Protein AF-A0A9D2K5J4-F1 (afdb_monomer)

Secondary structure (DSSP, 8-state):
--HHHHHHHHHHHHHHHHHHHTT--HHHHHHHHT--HHHHHHHHTTS---HHHHHHHHHHHT--TTGGGS------

Solvent-accessible surface area (backbone atoms only — not comparable to full-atom values): 4484 Å² total; per-residue (Å²): 129,60,68,70,61,52,30,53,52,33,28,17,53,46,54,46,46,54,37,56,78,67,72,44,53,62,66,54,48,17,73,75,68,74,45,57,51,70,55,54,49,20,51,51,50,94,48,86,73,64,70,69,58,55,54,49,51,22,59,74,71,72,44,61,76,74,55,44,46,44,80,80,81,78,81,123

Foldseek 3Di:
DDLVVLLLLLLLVLLVVLCVVVVHDLVRVCVQQVDDSVQSCCSNDVHDHDVVVLVSSCVVSVHDSVCSSPHDPPPD

Nearest PDB structures (foldseek):
  2cro-assembly1_A  TM=8.292E-01  e=1.581E-02  Phage 434
  1r69-assembly1_A  TM=8.474E-01  e=4.142E-02  Phage 434
  4pu8-assembly1_B  TM=8.477E-01  e=3.914E-02  Shewanella oneidensis MR-1
  1per-assembly1_L  TM=8.458E-01  e=7.725E-02  Phage 434
  1pra-assembly1_A  TM=7.490E-01  e=6.897E-02  Phage 434

Structure (mmCIF, N/CA/C/O backbone):
data_AF-A0A9D2K5J4-F1
#
_entry.id   AF-A0A9D2K5J4-F1
#
loop_
_atom_site.group_PDB
_atom_site.id
_atom_site.type_symbol
_atom_site.label_atom_id
_atom_site.label_alt_id
_atom_site.label_comp_id
_atom_site.label_asym_id
_atom_site.label_entity_id
_atom_site.label_seq_id
_atom_site.pdbx_PDB_ins_code
_atom_site.Cartn_x
_atom_site.Cartn_y
_atom_site.Cartn_z
_atom_site.occupancy
_atom_site.B_iso_or_equiv
_atom_site.auth_seq_id
_atom_site.auth_comp_id
_atom_site.auth_asym_id
_atom_site.auth_atom_id
_atom_site.pdbx_PDB_model_num
ATOM 1 N N . MET A 1 1 ? 20.647 3.233 -11.226 1.00 63.03 1 MET A N 1
ATOM 2 C CA . MET A 1 1 ? 19.798 2.280 -10.473 1.00 63.03 1 MET A CA 1
ATOM 3 C C . MET A 1 1 ? 19.174 1.336 -11.491 1.00 63.03 1 MET A C 1
ATOM 5 O O . MET A 1 1 ? 18.814 1.824 -12.550 1.00 63.03 1 MET A O 1
ATOM 9 N N . ASN A 1 2 ? 19.121 0.024 -11.239 1.00 89.31 2 ASN A N 1
ATOM 10 C CA . ASN A 1 2 ? 18.471 -0.927 -12.154 1.00 89.31 2 ASN A CA 1
ATOM 11 C C . ASN A 1 2 ? 16.963 -0.610 -12.240 1.00 89.31 2 ASN A C 1
ATOM 13 O O . ASN A 1 2 ? 16.347 -0.370 -11.202 1.00 89.31 2 ASN A O 1
ATOM 17 N N . GLU A 1 3 ? 16.388 -0.614 -13.443 1.00 89.44 3 GLU A N 1
ATOM 18 C CA . GLU A 1 3 ? 14.970 -0.321 -13.687 1.00 89.44 3 GLU A CA 1
ATOM 19 C C . GLU A 1 3 ? 14.044 -1.258 -12.898 1.00 89.44 3 GLU A C 1
ATOM 21 O O . GLU A 1 3 ? 13.093 -0.799 -12.272 1.00 89.44 3 GLU A O 1
ATOM 26 N N . CYS A 1 4 ? 14.388 -2.547 -12.798 1.00 89.69 4 CYS A N 1
ATOM 27 C CA . CYS A 1 4 ? 13.628 -3.499 -11.979 1.00 89.69 4 CYS A CA 1
ATOM 28 C C . CYS A 1 4 ? 13.599 -3.083 -10.501 1.00 89.69 4 CYS A C 1
ATOM 30 O O . CYS A 1 4 ? 12.561 -3.129 -9.851 1.00 89.69 4 CYS A O 1
ATOM 32 N N . ARG A 1 5 ? 14.736 -2.618 -9.963 1.00 92.56 5 ARG A N 1
ATOM 33 C CA . ARG A 1 5 ? 14.813 -2.166 -8.566 1.00 92.56 5 ARG A CA 1
ATOM 34 C C . ARG A 1 5 ? 13.943 -0.933 -8.339 1.00 92.56 5 ARG A C 1
ATOM 36 O O . ARG A 1 5 ? 13.286 -0.837 -7.311 1.00 92.56 5 ARG A O 1
ATOM 43 N N . LYS A 1 6 ? 13.933 -0.007 -9.299 1.00 94.38 6 LYS A N 1
ATOM 44 C CA . LYS A 1 6 ? 13.088 1.187 -9.245 1.00 94.38 6 LYS A CA 1
ATOM 45 C C . LYS A 1 6 ? 11.603 0.813 -9.211 1.00 94.38 6 LYS A C 1
ATOM 47 O O . LYS A 1 6 ? 10.885 1.337 -8.371 1.00 94.38 6 LYS A O 1
ATOM 52 N N . GLN A 1 7 ? 11.172 -0.126 -10.054 1.00 94.19 7 GLN A N 1
ATOM 53 C CA . GLN A 1 7 ? 9.783 -0.600 -10.090 1.00 94.19 7 GLN A CA 1
ATOM 54 C C . GLN A 1 7 ? 9.348 -1.261 -8.777 1.00 94.19 7 GLN A C 1
ATOM 56 O O . GLN A 1 7 ? 8.238 -1.012 -8.316 1.00 94.19 7 GLN A O 1
ATOM 61 N N . ILE A 1 8 ? 10.223 -2.049 -8.140 1.00 93.62 8 ILE A N 1
ATOM 62 C CA . ILE A 1 8 ? 9.933 -2.628 -6.819 1.00 93.62 8 ILE A CA 1
ATOM 63 C C . ILE A 1 8 ? 9.750 -1.530 -5.771 1.00 93.62 8 ILE A C 1
ATOM 65 O O . ILE A 1 8 ? 8.763 -1.558 -5.047 1.00 93.62 8 ILE A O 1
ATOM 69 N N . LEU A 1 9 ? 10.646 -0.540 -5.715 1.00 95.06 9 LEU A N 1
ATOM 70 C CA . LEU A 1 9 ? 10.503 0.576 -4.772 1.00 95.06 9 LEU A CA 1
ATOM 71 C C . LEU A 1 9 ? 9.198 1.349 -5.010 1.00 95.06 9 LEU A C 1
ATOM 73 O O . LEU A 1 9 ? 8.451 1.582 -4.068 1.00 95.06 9 LEU A O 1
ATOM 77 N N . THR A 1 10 ? 8.866 1.642 -6.270 1.00 95.50 10 THR A N 1
ATOM 78 C CA . THR A 1 10 ? 7.592 2.281 -6.634 1.00 95.50 10 THR A CA 1
ATOM 79 C C . THR A 1 10 ? 6.380 1.462 -6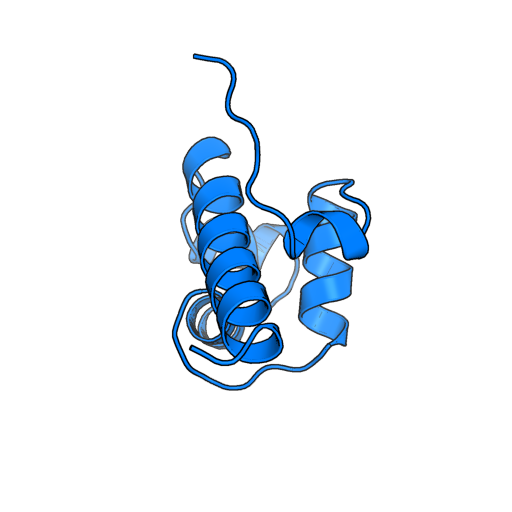.190 1.00 95.50 10 THR A C 1
ATOM 81 O O . THR A 1 10 ? 5.438 2.029 -5.648 1.00 95.50 10 THR A O 1
ATOM 84 N N . MET A 1 11 ? 6.402 0.139 -6.363 1.00 95.94 11 MET A N 1
ATOM 85 C CA . MET A 1 11 ? 5.331 -0.738 -5.885 1.00 95.94 11 MET A CA 1
ATOM 86 C C . MET A 1 11 ? 5.158 -0.659 -4.365 1.00 95.94 11 MET A C 1
ATOM 88 O O . MET A 1 11 ? 4.026 -0.562 -3.895 1.00 95.94 11 MET A O 1
ATOM 92 N N . ARG A 1 12 ? 6.254 -0.651 -3.600 1.00 96.50 12 ARG A N 1
ATOM 93 C CA . ARG A 1 12 ? 6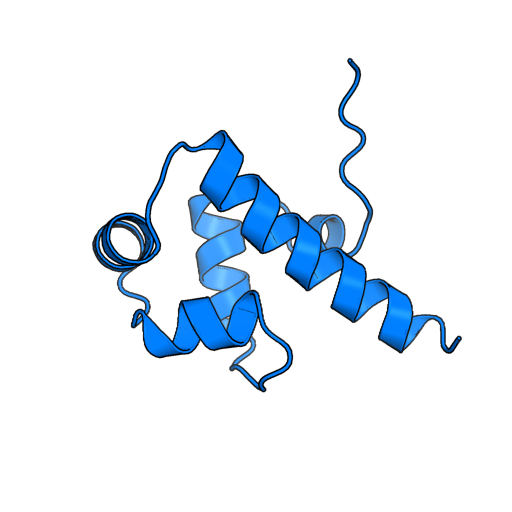.211 -0.549 -2.131 1.00 96.50 12 ARG A CA 1
ATOM 94 C C . ARG A 1 12 ? 5.616 0.784 -1.683 1.00 96.50 12 ARG A C 1
ATOM 96 O O . ARG A 1 12 ? 4.682 0.801 -0.881 1.00 96.50 12 ARG A O 1
ATOM 103 N N . ASP A 1 13 ? 6.096 1.878 -2.269 1.00 96.31 13 ASP A N 1
ATOM 104 C CA . ASP A 1 13 ? 5.603 3.227 -1.983 1.00 96.31 13 ASP A CA 1
ATOM 105 C C . ASP A 1 13 ? 4.11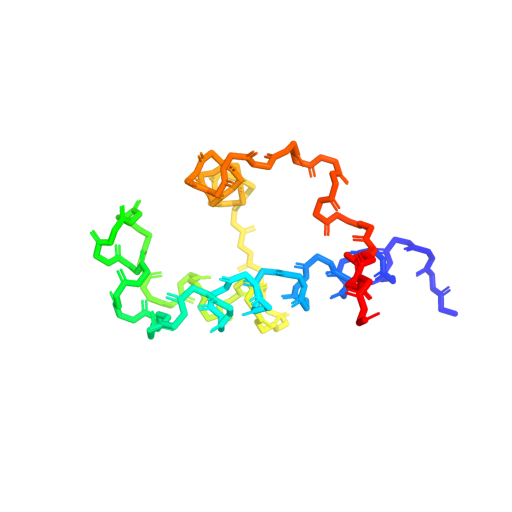3 3.361 -2.323 1.00 96.31 13 ASP A C 1
ATOM 107 O O . ASP A 1 13 ? 3.337 3.904 -1.539 1.00 96.31 13 ASP A O 1
ATOM 111 N N . ASN A 1 14 ? 3.687 2.808 -3.460 1.00 96.38 14 ASN A N 1
ATOM 112 C CA . ASN A 1 14 ? 2.291 2.824 -3.887 1.00 96.38 14 ASN A CA 1
ATOM 113 C C . ASN A 1 14 ? 1.375 2.014 -2.957 1.00 96.38 14 ASN A C 1
ATOM 115 O O . ASN A 1 14 ? 0.261 2.454 -2.677 1.00 96.38 14 ASN A O 1
ATOM 119 N N . LEU A 1 15 ? 1.812 0.850 -2.465 1.00 96.38 15 LEU A N 1
ATOM 120 C CA . LEU A 1 15 ? 1.040 0.068 -1.490 1.00 96.38 15 LEU A CA 1
ATOM 121 C C . LEU A 1 15 ? 0.835 0.848 -0.190 1.00 96.38 15 LEU A C 1
ATOM 123 O O . LEU A 1 15 ? -0.292 0.937 0.304 1.00 96.38 15 LEU A O 1
ATOM 127 N N . LYS A 1 16 ? 1.906 1.473 0.310 1.00 96.88 16 LYS A N 1
ATOM 128 C CA . LYS A 1 16 ? 1.852 2.332 1.493 1.00 96.88 16 LYS A CA 1
ATOM 129 C C . LYS A 1 16 ? 0.919 3.524 1.283 1.00 96.88 16 LYS A C 1
ATOM 131 O O . LYS A 1 16 ? 0.061 3.787 2.124 1.00 96.88 16 LYS A O 1
ATOM 136 N N . LEU A 1 17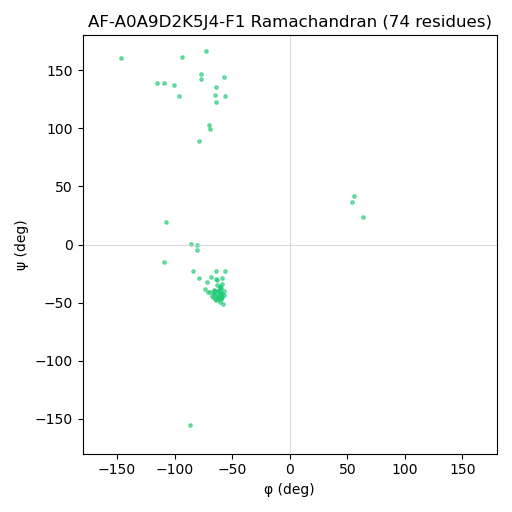 ? 1.038 4.195 0.139 1.00 95.69 17 LEU A N 1
ATOM 137 C CA . LEU A 1 17 ? 0.189 5.323 -0.232 1.00 95.69 17 LEU A CA 1
ATOM 138 C C . LEU A 1 17 ? -1.294 4.925 -0.266 1.00 95.69 17 LEU A C 1
ATOM 140 O O . LEU A 1 17 ? -2.120 5.624 0.308 1.00 95.69 17 LEU A O 1
ATOM 144 N N . LEU A 1 18 ? -1.650 3.781 -0.862 1.00 95.62 18 LEU A N 1
ATOM 145 C CA . LEU A 1 18 ? -3.043 3.306 -0.890 1.00 95.62 18 LEU A CA 1
ATOM 146 C C . LEU A 1 18 ? -3.613 3.072 0.506 1.00 95.62 18 LEU A C 1
ATOM 148 O O . LEU A 1 18 ? -4.785 3.371 0.755 1.00 95.62 18 LEU A O 1
ATOM 152 N N . ARG A 1 19 ? -2.804 2.527 1.418 1.00 97.31 19 ARG A N 1
ATOM 153 C CA . ARG A 1 19 ? -3.206 2.332 2.811 1.00 97.31 19 ARG A CA 1
ATOM 154 C C . ARG A 1 19 ? -3.437 3.673 3.510 1.00 97.31 19 ARG A C 1
ATOM 156 O O . ARG A 1 19 ? -4.463 3.832 4.173 1.00 97.31 19 ARG A O 1
ATOM 163 N N . GLU A 1 20 ? -2.517 4.619 3.345 1.00 96.25 20 GLU A N 1
ATOM 164 C CA . GLU A 1 20 ? -2.573 5.943 3.976 1.00 96.25 20 GLU A CA 1
ATOM 165 C C . GLU A 1 20 ? -3.732 6.798 3.440 1.00 96.25 20 GLU A C 1
ATOM 167 O O . GLU A 1 20 ? -4.496 7.340 4.238 1.00 96.25 20 GLU A O 1
ATOM 172 N N . GLU A 1 21 ? -3.956 6.822 2.123 1.00 95.06 21 GLU A N 1
ATOM 173 C CA . GLU A 1 21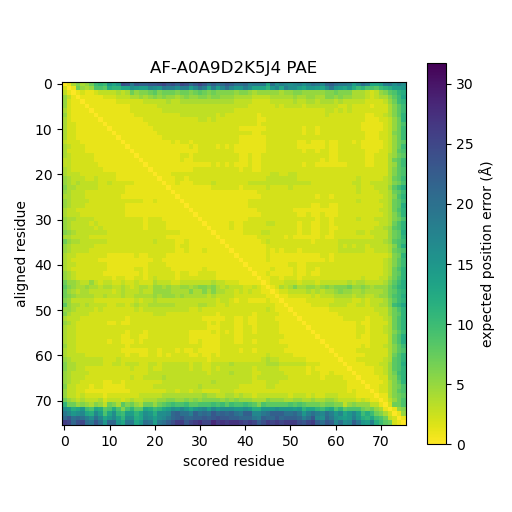 ? -5.101 7.501 1.488 1.00 95.06 21 GLU A CA 1
ATOM 174 C C . GLU A 1 21 ? -6.447 6.880 1.890 1.00 95.06 21 GLU A C 1
ATOM 176 O O . GLU A 1 21 ? -7.465 7.564 1.984 1.00 95.06 21 GLU A O 1
ATOM 181 N N . SER A 1 22 ? -6.457 5.579 2.193 1.00 95.31 22 SER A N 1
ATOM 182 C CA . SER A 1 22 ? -7.637 4.894 2.737 1.00 95.31 22 SER A CA 1
ATOM 183 C C . SER A 1 22 ? -7.822 5.103 4.243 1.00 95.31 22 SER A C 1
ATOM 185 O O . SER A 1 22 ? -8.768 4.556 4.810 1.00 95.31 22 SER A O 1
ATOM 187 N N . GLN A 1 23 ? -6.924 5.852 4.895 1.00 97.50 23 GLN A N 1
ATOM 188 C CA . GLN A 1 23 ? -6.899 6.088 6.341 1.00 97.50 23 GLN A CA 1
ATOM 189 C C . GLN A 1 23 ? -6.887 4.792 7.170 1.00 97.50 23 GLN A C 1
ATOM 191 O O . GLN A 1 23 ? -7.510 4.714 8.228 1.00 97.50 23 GLN A O 1
ATOM 196 N N . LEU A 1 24 ? -6.187 3.761 6.686 1.00 97.62 24 LEU A N 1
ATOM 197 C CA . LEU A 1 24 ? -6.107 2.462 7.354 1.00 97.62 24 LEU A CA 1
ATOM 198 C C . LEU A 1 24 ? -4.794 2.310 8.122 1.00 97.62 24 LEU A C 1
ATOM 200 O O . LEU A 1 24 ? -3.701 2.594 7.615 1.00 97.62 24 LEU A O 1
ATOM 204 N N . THR A 1 25 ? -4.882 1.767 9.332 1.00 98.31 25 THR A N 1
ATOM 205 C CA . THR A 1 25 ? -3.713 1.155 9.967 1.00 98.31 25 THR A CA 1
ATOM 206 C C . THR A 1 25 ? -3.386 -0.179 9.284 1.00 98.31 25 THR A C 1
ATOM 208 O O . THR A 1 25 ? -4.187 -0.736 8.528 1.00 98.31 25 THR A O 1
ATOM 211 N N . LEU A 1 26 ? -2.197 -0.726 9.544 1.00 98.25 26 LEU A N 1
ATOM 212 C CA . LEU A 1 26 ? -1.856 -2.075 9.080 1.00 98.25 26 LEU A CA 1
ATOM 213 C C . LEU A 1 26 ? -2.769 -3.144 9.709 1.00 98.25 26 LEU A C 1
ATOM 215 O O . LEU A 1 26 ? -3.061 -4.149 9.068 1.00 98.25 26 LEU A O 1
ATOM 219 N N . GLU A 1 27 ? -3.247 -2.916 10.936 1.00 98.31 27 GLU A N 1
ATOM 220 C CA . GLU A 1 27 ? -4.219 -3.788 11.604 1.00 98.31 27 GLU A CA 1
ATOM 221 C C . GLU A 1 27 ? -5.578 -3.753 10.889 1.00 98.31 27 GLU A C 1
ATOM 223 O O . GLU A 1 27 ? -6.136 -4.805 10.573 1.00 98.31 27 GLU A O 1
ATOM 228 N N . ASP A 1 28 ? -6.068 -2.563 10.525 1.00 98.44 28 ASP A N 1
ATOM 229 C CA . ASP A 1 28 ? -7.320 -2.425 9.771 1.00 98.44 28 ASP A CA 1
ATOM 230 C C . ASP A 1 28 ? -7.231 -3.092 8.396 1.00 98.44 28 ASP A C 1
ATOM 232 O O . ASP A 1 28 ? -8.161 -3.778 7.959 1.00 98.44 28 ASP A O 1
ATOM 236 N N . LEU A 1 29 ? -6.111 -2.895 7.694 1.00 98.06 29 LEU A N 1
ATOM 237 C CA . LEU A 1 29 ? -5.894 -3.497 6.382 1.00 98.06 29 LEU A CA 1
ATOM 238 C C . LEU A 1 29 ? -5.797 -5.025 6.484 1.00 98.06 29 LEU A C 1
ATOM 240 O O . LEU A 1 29 ? -6.376 -5.729 5.651 1.00 98.06 29 LEU A O 1
ATOM 244 N N . SER A 1 30 ? -5.140 -5.536 7.527 1.00 98.50 30 SER A N 1
ATOM 245 C CA . SER A 1 30 ? -5.101 -6.965 7.849 1.00 98.50 30 SER A CA 1
ATOM 246 C C . SER A 1 30 ? -6.512 -7.519 8.045 1.00 98.50 30 SER A C 1
ATOM 248 O O . SER A 1 30 ? -6.907 -8.457 7.348 1.00 98.50 30 SER A O 1
ATOM 250 N N . ALA A 1 31 ? -7.331 -6.874 8.880 1.00 98.06 31 ALA A N 1
ATOM 251 C CA . ALA A 1 31 ? -8.709 -7.294 9.132 1.00 98.06 31 ALA A CA 1
ATOM 252 C C . ALA A 1 31 ? -9.583 -7.291 7.862 1.00 98.06 31 ALA A C 1
ATOM 254 O O . ALA A 1 31 ? -10.433 -8.165 7.689 1.00 98.06 31 ALA A O 1
ATOM 255 N N . LYS A 1 32 ? -9.371 -6.336 6.947 1.00 97.75 32 LYS A N 1
ATOM 256 C CA . LYS A 1 32 ? -10.148 -6.219 5.698 1.00 97.75 32 LYS A CA 1
ATOM 257 C C . LYS A 1 32 ? -9.718 -7.191 4.600 1.00 97.75 32 LYS A C 1
ATOM 259 O O . LYS A 1 32 ? -10.540 -7.553 3.760 1.00 97.75 32 LYS A O 1
ATOM 264 N N . THR A 1 33 ? -8.449 -7.588 4.576 1.00 97.38 33 THR A N 1
ATOM 265 C CA . THR A 1 33 ? -7.863 -8.395 3.486 1.00 97.38 33 THR A CA 1
ATOM 266 C C . THR A 1 33 ? -7.558 -9.833 3.904 1.00 97.38 33 THR A C 1
ATOM 268 O O . THR A 1 33 ? -7.317 -10.694 3.055 1.00 97.38 33 THR A O 1
ATOM 271 N N . GLY A 1 34 ? -7.548 -10.115 5.208 1.00 97.69 34 GLY A N 1
ATOM 272 C CA . GLY A 1 34 ? -7.099 -11.389 5.763 1.00 97.69 34 GLY A CA 1
ATOM 273 C C . GLY A 1 34 ? -5.613 -11.667 5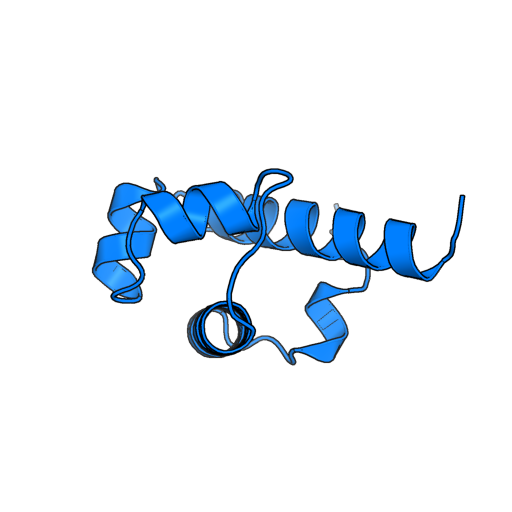.510 1.00 97.69 34 GLY A C 1
ATOM 274 O O . GLY A 1 34 ? -5.223 -12.832 5.434 1.00 97.69 34 GLY A O 1
ATOM 275 N N . ILE A 1 35 ? -4.801 -10.630 5.287 1.00 98.00 35 ILE A N 1
ATOM 276 C CA . ILE A 1 35 ? -3.341 -10.728 5.162 1.00 98.00 35 ILE A CA 1
ATOM 277 C C . ILE A 1 35 ? -2.734 -10.399 6.523 1.00 98.00 35 ILE A C 1
ATOM 279 O O . ILE A 1 35 ? -3.045 -9.353 7.081 1.00 98.00 35 ILE A O 1
ATOM 283 N N . CYS A 1 36 ? -1.857 -11.261 7.042 1.00 97.75 36 CYS A N 1
ATOM 284 C CA . CYS A 1 36 ? -1.194 -11.022 8.323 1.00 97.75 36 CYS A CA 1
ATOM 285 C C . CYS A 1 36 ? -0.427 -9.694 8.322 1.00 97.75 36 CYS A C 1
ATOM 287 O O . CYS A 1 36 ? 0.171 -9.306 7.314 1.00 97.75 36 CYS A O 1
ATOM 289 N N . GLN A 1 37 ? -0.412 -9.013 9.467 1.00 97.56 37 GLN A N 1
ATOM 290 C CA . GLN A 1 37 ? 0.194 -7.691 9.593 1.00 97.56 37 GLN A CA 1
ATOM 291 C C . GLN A 1 37 ? 1.690 -7.716 9.259 1.00 97.56 37 GLN A C 1
ATOM 293 O O . GLN A 1 37 ? 2.183 -6.800 8.608 1.00 97.56 37 GLN A O 1
ATOM 298 N N . GLU A 1 38 ? 2.392 -8.788 9.624 1.00 97.31 38 GLU A N 1
ATOM 299 C CA . GLU A 1 38 ? 3.812 -8.995 9.324 1.00 97.31 38 GLU A CA 1
ATOM 300 C C . GLU A 1 38 ? 4.074 -9.020 7.814 1.00 97.31 38 GLU A C 1
ATOM 302 O O . GLU A 1 38 ? 5.059 -8.464 7.339 1.00 97.31 38 GLU A O 1
ATOM 307 N N . ILE A 1 39 ? 3.156 -9.605 7.040 1.00 97.94 39 ILE A N 1
ATOM 308 C CA . ILE A 1 39 ? 3.254 -9.623 5.579 1.00 97.94 39 ILE A CA 1
ATOM 309 C C . ILE A 1 39 ? 2.997 -8.229 5.009 1.00 97.94 39 ILE A C 1
ATOM 311 O O . ILE A 1 39 ? 3.716 -7.805 4.112 1.00 97.94 39 ILE A O 1
ATOM 315 N N . LEU A 1 40 ? 2.024 -7.485 5.541 1.00 98.06 40 LEU A N 1
ATOM 316 C CA . LEU A 1 40 ? 1.782 -6.102 5.112 1.00 98.06 40 LEU A CA 1
ATOM 317 C C . LEU A 1 40 ? 2.992 -5.198 5.407 1.00 98.06 40 LEU A C 1
ATOM 319 O O . LEU A 1 40 ? 3.380 -4.400 4.554 1.00 98.06 40 LEU A O 1
ATOM 323 N N . VAL A 1 41 ? 3.638 -5.376 6.566 1.00 97.94 41 VAL A N 1
ATOM 324 C CA . VAL A 1 41 ? 4.914 -4.715 6.891 1.00 97.94 41 VAL A CA 1
ATOM 325 C C . VAL A 1 41 ? 5.988 -5.096 5.875 1.00 97.94 41 VAL A C 1
ATOM 327 O O . VAL A 1 41 ? 6.661 -4.210 5.354 1.00 97.94 41 VAL A O 1
ATOM 330 N N . ALA A 1 42 ? 6.121 -6.380 5.535 1.00 97.69 42 ALA A N 1
ATOM 331 C CA . ALA A 1 42 ? 7.097 -6.832 4.547 1.00 97.69 42 ALA A CA 1
ATOM 332 C C . ALA A 1 42 ? 6.841 -6.255 3.143 1.00 97.69 42 ALA A C 1
ATOM 334 O O . ALA A 1 42 ? 7.785 -5.946 2.410 1.00 97.69 42 ALA A O 1
ATOM 335 N N . MET A 1 43 ? 5.572 -6.073 2.772 1.00 96.62 43 MET A N 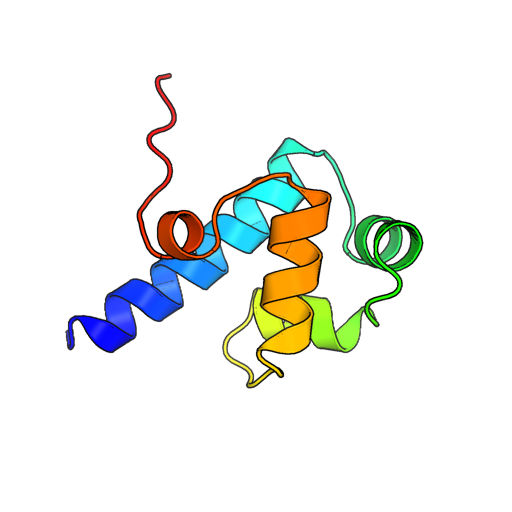1
ATOM 336 C CA . MET A 1 43 ? 5.164 -5.490 1.493 1.00 96.62 43 MET A CA 1
ATOM 337 C C . MET A 1 43 ? 5.495 -3.998 1.388 1.00 96.62 43 MET A C 1
ATOM 339 O O . MET A 1 43 ? 5.969 -3.564 0.340 1.00 96.62 43 MET A O 1
ATOM 343 N N . GLU A 1 44 ? 5.296 -3.221 2.454 1.00 96.44 44 GLU A N 1
ATOM 344 C CA . GLU A 1 44 ? 5.638 -1.787 2.481 1.00 96.44 44 GLU A CA 1
ATOM 345 C C . GLU A 1 44 ? 7.119 -1.524 2.824 1.00 96.44 44 GLU A C 1
ATOM 347 O O . GLU A 1 44 ? 7.652 -0.466 2.490 1.00 96.44 44 GLU A O 1
ATOM 352 N N . GLY A 1 45 ? 7.781 -2.472 3.493 1.00 94.38 45 GLY A N 1
ATOM 353 C CA . GLY A 1 45 ? 9.196 -2.437 3.882 1.00 94.38 45 GLY A CA 1
ATOM 354 C C . GLY A 1 45 ? 10.128 -2.958 2.789 1.00 94.38 45 GLY A C 1
ATOM 355 O O . GLY A 1 45 ? 9.773 -2.929 1.626 1.00 94.38 45 GLY A O 1
ATOM 356 N N . ASP A 1 46 ? 11.322 -3.453 3.129 1.00 91.62 46 ASP A N 1
ATOM 357 C CA . ASP A 1 46 ? 12.285 -4.009 2.149 1.00 91.62 46 ASP A CA 1
ATOM 358 C C . ASP A 1 46 ? 12.389 -5.547 2.217 1.00 91.62 46 ASP A C 1
ATOM 360 O O . ASP A 1 46 ? 13.353 -6.152 1.754 1.00 91.62 46 ASP A O 1
ATOM 364 N N . GLU A 1 47 ? 11.389 -6.201 2.809 1.00 94.50 47 GLU A N 1
ATOM 365 C CA . GLU A 1 47 ? 11.381 -7.651 3.019 1.00 94.50 47 GLU A CA 1
ATOM 366 C C . GLU A 1 47 ? 10.673 -8.399 1.88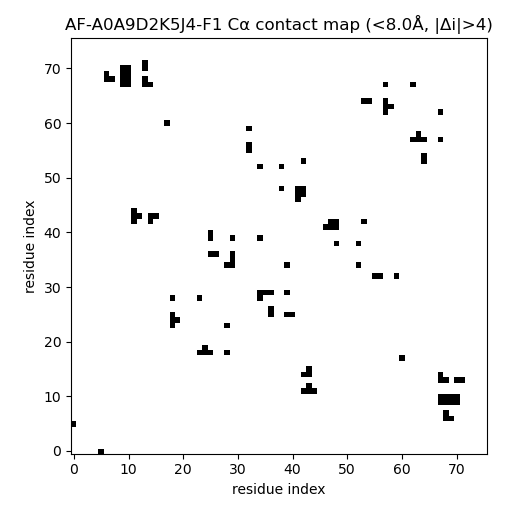0 1.00 94.50 47 GLU A C 1
ATOM 368 O O . GLU A 1 47 ? 9.914 -7.829 1.092 1.00 94.50 47 GLU A O 1
ATOM 373 N N . ASN A 1 48 ? 10.939 -9.702 1.770 1.00 93.38 48 ASN A N 1
ATOM 374 C CA . ASN A 1 48 ? 10.311 -10.555 0.764 1.00 93.38 48 ASN A CA 1
ATOM 375 C C . ASN A 1 48 ? 8.879 -10.924 1.163 1.00 93.38 48 ASN A C 1
ATOM 377 O O . ASN A 1 48 ? 8.584 -11.160 2.331 1.00 93.38 48 ASN A O 1
ATOM 381 N N . PHE A 1 49 ? 8.013 -11.062 0.165 1.00 95.75 49 PHE A N 1
ATOM 382 C CA . PHE A 1 49 ? 6.633 -11.506 0.330 1.00 95.75 49 PHE A CA 1
ATOM 383 C C . PHE A 1 49 ? 6.192 -12.313 -0.901 1.00 95.75 49 PHE A C 1
ATOM 385 O O . PHE A 1 49 ? 6.803 -12.234 -1.969 1.00 95.75 49 PHE A O 1
ATOM 392 N N . GLY A 1 50 ? 5.134 -13.109 -0.749 1.00 95.38 50 GLY A N 1
ATOM 393 C CA . GLY A 1 50 ? 4.552 -13.899 -1.836 1.00 95.38 50 GLY A CA 1
ATOM 394 C C . GLY A 1 50 ? 3.695 -13.066 -2.794 1.00 95.38 50 GLY A C 1
ATOM 395 O O . GLY A 1 50 ? 2.964 -12.161 -2.382 1.00 95.38 50 GLY A O 1
ATOM 396 N N . ILE A 1 51 ? 3.754 -13.382 -4.090 1.00 95.31 51 ILE A N 1
ATOM 397 C CA . ILE A 1 51 ? 3.005 -12.671 -5.141 1.00 95.31 51 ILE A CA 1
ATOM 398 C C . ILE A 1 51 ? 1.484 -12.713 -4.915 1.00 95.31 51 ILE A C 1
ATOM 400 O O . ILE A 1 51 ? 0.769 -11.782 -5.282 1.00 95.31 51 ILE A O 1
ATOM 404 N N . GLU A 1 52 ? 0.980 -13.757 -4.261 1.00 97.38 52 GLU A N 1
ATOM 405 C CA . GLU A 1 52 ? -0.425 -13.921 -3.903 1.00 97.38 52 GLU A CA 1
ATOM 406 C C . GLU A 1 52 ? -0.956 -12.786 -3.017 1.00 97.38 52 GLU A C 1
ATOM 408 O O . GLU A 1 52 ? -2.112 -12.381 -3.164 1.00 97.38 52 GLU A O 1
ATOM 413 N N . TYR A 1 53 ? -0.116 -12.226 -2.142 1.00 97.50 53 TYR A N 1
ATOM 414 C CA . TYR A 1 53 ? -0.500 -11.116 -1.272 1.00 97.50 53 TYR A CA 1
ATOM 415 C C . TYR A 1 53 ? -0.619 -9.809 -2.054 1.00 97.50 53 TYR A C 1
ATOM 417 O O . TYR A 1 53 ? -1.568 -9.053 -1.842 1.00 97.50 53 TYR A O 1
ATOM 425 N N . LEU A 1 54 ? 0.278 -9.583 -3.022 1.00 96.88 54 LEU A N 1
ATOM 426 C CA . LEU A 1 54 ? 0.179 -8.446 -3.939 1.00 96.88 54 LEU A CA 1
ATOM 427 C C . LEU A 1 54 ? -1.121 -8.505 -4.738 1.00 96.88 54 LEU A C 1
ATOM 429 O O . LEU A 1 54 ? -1.873 -7.534 -4.756 1.00 96.88 54 LEU A O 1
ATOM 433 N N . LEU A 1 55 ? -1.424 -9.659 -5.340 1.00 97.31 55 LEU A N 1
ATOM 434 C CA . LEU A 1 55 ? -2.654 -9.838 -6.115 1.00 97.31 55 LEU A CA 1
ATOM 435 C C . LEU A 1 55 ? -3.906 -9.615 -5.263 1.00 97.31 55 LEU A C 1
ATOM 437 O O . LEU A 1 55 ? -4.870 -9.009 -5.733 1.00 97.31 55 LEU A O 1
ATOM 441 N N . ARG A 1 56 ? -3.885 -10.046 -3.998 1.00 97.69 56 ARG A N 1
ATOM 442 C CA . ARG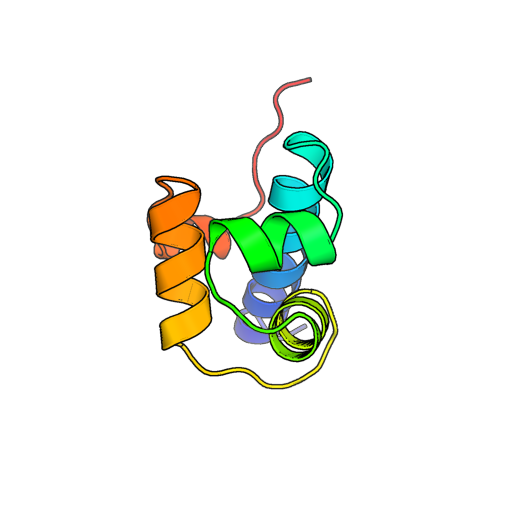 A 1 56 ? -4.994 -9.813 -3.071 1.00 97.69 56 ARG A CA 1
ATOM 443 C C . ARG A 1 56 ? -5.176 -8.329 -2.742 1.00 97.69 56 ARG A C 1
ATOM 445 O O . ARG A 1 56 ? -6.314 -7.862 -2.735 1.00 97.69 56 ARG A O 1
ATOM 452 N N . LEU A 1 57 ? -4.096 -7.576 -2.516 1.00 96.56 57 LEU A N 1
ATOM 453 C CA . LEU A 1 57 ? -4.194 -6.125 -2.318 1.00 96.56 57 LEU A CA 1
ATOM 454 C C . LEU A 1 57 ? -4.676 -5.412 -3.584 1.00 96.56 57 LEU A C 1
ATOM 456 O O . LEU A 1 57 ? -5.576 -4.578 -3.498 1.00 96.56 57 LEU A O 1
ATOM 460 N N . CYS A 1 58 ? -4.170 -5.782 -4.762 1.00 96.81 58 CYS A N 1
ATOM 461 C CA . CYS A 1 58 ? -4.664 -5.254 -6.035 1.00 96.81 58 CYS A CA 1
ATOM 462 C C . CYS A 1 58 ? -6.171 -5.505 -6.207 1.00 96.81 58 CYS A C 1
ATOM 464 O O . CYS A 1 58 ? -6.910 -4.593 -6.575 1.00 96.81 58 CYS A O 1
ATOM 466 N N . GLN A 1 59 ? -6.652 -6.705 -5.864 1.00 97.38 59 GLN A N 1
ATOM 467 C CA . GLN A 1 59 ? -8.079 -7.027 -5.885 1.00 97.38 59 GLN A CA 1
ATOM 468 C C . GLN A 1 59 ? -8.881 -6.170 -4.895 1.00 97.38 59 GLN A C 1
ATOM 470 O O . GLN A 1 59 ? -9.933 -5.643 -5.260 1.00 97.38 59 GLN A O 1
ATOM 475 N N . TYR A 1 60 ? -8.391 -6.016 -3.663 1.00 97.50 60 TYR A N 1
ATOM 476 C CA . TYR A 1 60 ? -9.039 -5.205 -2.631 1.00 97.50 60 TYR A CA 1
ATOM 477 C C . TYR A 1 60 ? -9.177 -3.735 -3.061 1.00 97.50 60 TYR A C 1
ATOM 479 O O . TYR A 1 60 ? -10.270 -3.172 -2.985 1.00 97.50 60 TYR A O 1
ATOM 487 N N . TYR A 1 61 ? -8.107 -3.144 -3.599 1.00 96.06 61 TYR A N 1
ATOM 488 C CA . TYR A 1 61 ? -8.097 -1.761 -4.084 1.00 96.06 61 TYR A CA 1
ATOM 489 C C . TYR A 1 61 ? -8.701 -1.580 -5.484 1.00 96.06 61 TYR A C 1
ATOM 491 O O . TYR A 1 61 ? -8.846 -0.448 -5.939 1.00 96.06 61 TYR A O 1
ATOM 499 N N . ARG A 1 62 ? -9.087 -2.670 -6.163 1.00 96.00 62 ARG A N 1
ATOM 500 C CA . ARG A 1 62 ? -9.586 -2.673 -7.553 1.00 96.00 62 ARG A CA 1
ATOM 501 C C . ARG A 1 62 ? -8.606 -2.022 -8.537 1.00 96.00 62 ARG A C 1
ATOM 503 O O . ARG A 1 62 ? -9.008 -1.274 -9.425 1.00 96.00 62 ARG A O 1
ATOM 510 N N . ILE A 1 63 ? -7.322 -2.323 -8.370 1.00 94.12 63 ILE A N 1
ATOM 511 C CA . ILE A 1 63 ? -6.227 -1.816 -9.202 1.00 94.12 63 ILE A CA 1
ATOM 512 C C . ILE A 1 63 ? -5.688 -2.962 -10.055 1.00 94.12 63 ILE A C 1
ATOM 514 O O . ILE A 1 63 ? -5.536 -4.085 -9.577 1.00 94.12 63 ILE A O 1
ATOM 518 N N . ASP A 1 64 ? -5.383 -2.674 -11.319 1.00 94.81 64 ASP A N 1
ATOM 519 C CA . ASP A 1 64 ? -4.672 -3.619 -12.177 1.00 94.81 64 ASP A CA 1
ATOM 520 C C . ASP A 1 64 ? -3.251 -3.862 -11.624 1.00 94.81 64 ASP A C 1
ATOM 522 O O . ASP A 1 64 ? -2.529 -2.891 -11.380 1.00 94.81 64 ASP A O 1
ATOM 526 N N . PRO A 1 65 ? -2.806 -5.119 -11.436 1.00 94.38 65 PRO A N 1
ATOM 527 C CA . PRO A 1 65 ? -1.488 -5.410 -10.877 1.00 94.38 65 PRO A CA 1
ATOM 528 C C . PRO A 1 65 ? -0.307 -4.790 -11.623 1.00 94.38 65 PRO A C 1
ATOM 530 O O . PRO A 1 65 ? 0.739 -4.610 -11.019 1.00 94.38 65 PRO A O 1
ATOM 533 N N . SER A 1 66 ? -0.421 -4.448 -12.905 1.00 93.50 66 SER A N 1
ATOM 534 C CA . SER A 1 66 ? 0.654 -3.744 -13.617 1.00 93.50 66 SER A CA 1
ATOM 535 C C . SER A 1 66 ? 0.794 -2.286 -13.167 1.00 93.50 66 SER A C 1
ATOM 537 O O . SER A 1 66 ? 1.903 -1.757 -13.092 1.00 93.50 66 SER A O 1
ATOM 539 N N . MET A 1 67 ? -0.314 -1.647 -12.783 1.00 93.88 67 MET A N 1
ATOM 540 C CA . MET A 1 67 ? -0.356 -0.230 -12.416 1.00 93.88 67 MET A CA 1
ATOM 541 C C . MET A 1 67 ? 0.380 0.061 -11.112 1.00 93.88 67 MET A C 1
ATOM 543 O O . MET A 1 67 ? 0.912 1.156 -10.951 1.00 93.88 67 MET A O 1
ATOM 547 N N . ILE A 1 68 ? 0.458 -0.909 -10.197 1.00 94.56 68 ILE A N 1
ATOM 548 C CA . ILE A 1 68 ? 1.148 -0.724 -8.916 1.00 94.56 68 ILE A CA 1
ATOM 549 C C . ILE A 1 68 ? 2.656 -0.480 -9.100 1.00 94.56 68 ILE A C 1
ATOM 551 O O . ILE A 1 68 ? 3.279 0.127 -8.240 1.00 94.56 68 ILE A O 1
ATOM 555 N N . PHE A 1 69 ? 3.253 -0.900 -10.221 1.00 94.75 69 PHE A N 1
ATOM 556 C CA . PHE A 1 69 ? 4.680 -0.703 -10.510 1.00 94.75 69 PHE A CA 1
ATOM 557 C C . PHE A 1 69 ? 4.987 0.657 -11.154 1.00 94.75 69 PHE A C 1
ATOM 559 O O . PHE A 1 69 ? 6.145 0.957 -11.460 1.00 94.75 69 PHE A O 1
ATOM 566 N N . HIS A 1 70 ? 3.965 1.488 -11.360 1.00 92.50 70 HIS A N 1
ATOM 567 C CA . HIS A 1 70 ? 4.085 2.818 -11.939 1.00 92.50 70 HIS A CA 1
ATOM 568 C C . HIS A 1 70 ? 3.681 3.875 -10.910 1.00 92.50 70 HIS A C 1
ATOM 570 O O . HIS A 1 70 ? 2.703 3.670 -10.196 1.00 92.50 70 HIS A O 1
ATOM 576 N N . PRO A 1 71 ? 4.391 5.014 -10.812 1.00 89.06 71 PRO A N 1
ATOM 577 C CA . PRO A 1 71 ? 4.038 6.046 -9.844 1.00 89.06 71 PRO A CA 1
ATOM 578 C C . PRO A 1 71 ? 2.589 6.490 -10.037 1.00 89.06 71 PRO A C 1
ATOM 580 O O . PRO A 1 71 ? 2.200 6.852 -11.155 1.00 89.06 71 PRO A O 1
ATOM 583 N N . PHE A 1 72 ? 1.793 6.485 -8.967 1.00 85.81 72 PHE A N 1
ATOM 584 C CA . PHE A 1 72 ? 0.460 7.064 -9.048 1.00 85.81 72 PHE A CA 1
ATOM 585 C C . PHE A 1 72 ? 0.583 8.558 -9.327 1.00 85.81 72 PHE A C 1
ATOM 587 O O . PHE A 1 72 ? 1.248 9.308 -8.613 1.00 85.81 72 PHE A O 1
ATOM 594 N N . THR A 1 73 ? -0.038 9.001 -10.415 1.00 66.38 73 THR A N 1
ATOM 595 C CA . THR A 1 73 ? -0.133 10.422 -10.731 1.00 66.38 73 THR A CA 1
ATOM 596 C C . THR A 1 73 ? -1.240 11.003 -9.867 1.00 66.38 73 THR A C 1
ATOM 598 O O . THR A 1 73 ? -2.404 11.025 -10.260 1.00 66.38 73 THR A O 1
ATOM 601 N N . ILE A 1 74 ? -0.883 11.465 -8.669 1.00 55.19 74 ILE A N 1
ATOM 602 C CA . ILE A 1 74 ? -1.780 12.307 -7.882 1.00 55.19 74 ILE A CA 1
ATOM 603 C C . ILE A 1 74 ? -1.834 13.649 -8.611 1.00 55.19 74 ILE A C 1
ATOM 605 O O . ILE A 1 74 ? -0.886 14.434 -8.572 1.00 55.19 74 ILE A O 1
ATOM 609 N N . LYS A 1 75 ? -2.920 13.897 -9.349 1.00 40.09 75 LYS A N 1
ATOM 610 C CA . LYS A 1 75 ? -3.254 15.263 -9.751 1.00 40.09 75 LYS A CA 1
ATOM 611 C C . LYS A 1 75 ? -3.671 15.994 -8.478 1.00 40.09 75 LYS A C 1
ATOM 613 O O . LYS A 1 75 ? -4.785 15.785 -8.008 1.00 40.09 75 LYS A O 1
ATOM 618 N N . MET A 1 76 ? -2.739 16.758 -7.911 1.00 37.62 76 MET A N 1
ATOM 619 C CA . MET A 1 76 ? -3.054 17.818 -6.952 1.00 37.62 76 MET A CA 1
ATOM 620 C C . MET A 1 76 ? -3.932 18.878 -7.612 1.00 37.62 76 MET A C 1
ATOM 622 O O . MET A 1 76 ? -3.696 19.166 -8.811 1.00 37.62 76 MET A O 1
#

Mean predicted aligned error: 3.51 Å

Sequence (76 aa):
MNECRKQILTMRDNLKLLREESQLTLEDLSAKTGICQEILVAMEGDENFGIEYLLRLCQYYRIDPSMIFHPFTIKM

Radius of gyration: 11.94 Å; Cα contacts (8 Å, |Δi|>4): 61; chains: 1; bounding box: 30×32×25 Å

pLDDT: mean 92.84, std 11.4, range [37.62, 98.5]